Protein AF-A0A3M1BCE6-F1 (afdb_monomer_lite)

pLDDT: mean 91.95, std 9.38, range [45.19, 98.0]

Sequence (71 aa):
MNPTKISFQTHPDRYKHWQLSIDGPIAHLAMNVQEDGGLRPDYRLKLNSYDILVDIELADAVTRLRFEHPE

Structure (mmCIF, N/CA/C/O backbone):
data_AF-A0A3M1BCE6-F1
#
_entry.id   AF-A0A3M1BCE6-F1
#
loop_
_atom_site.group_PDB
_atom_site.id
_atom_site.type_symbol
_atom_site.label_atom_id
_atom_site.label_alt_id
_atom_site.label_comp_id
_atom_site.label_asym_id
_atom_site.label_entity_id
_atom_site.label_seq_id
_atom_site.pdbx_PDB_ins_code
_atom_site.Cartn_x
_atom_site.Cartn_y
_atom_site.Cartn_z
_atom_site.occupancy
_atom_site.B_iso_or_equiv
_atom_site.auth_seq_id
_atom_site.auth_comp_id
_atom_site.auth_asym_id
_atom_site.auth_atom_id
_atom_site.pdbx_PDB_model_num
ATOM 1 N N . MET A 1 1 ? 14.736 13.687 -20.680 1.00 45.19 1 MET A N 1
ATOM 2 C CA . MET A 1 1 ? 13.815 12.750 -19.999 1.00 45.19 1 MET A CA 1
ATOM 3 C C . MET A 1 1 ? 12.593 13.548 -19.584 1.00 45.19 1 MET A C 1
ATOM 5 O O . MET A 1 1 ? 12.771 14.534 -18.882 1.00 45.19 1 MET A O 1
ATOM 9 N N . ASN A 1 2 ? 11.391 13.195 -20.047 1.00 52.09 2 ASN A N 1
ATOM 10 C CA . ASN A 1 2 ? 10.177 13.811 -19.505 1.00 52.09 2 ASN A CA 1
ATOM 11 C C . ASN A 1 2 ? 9.996 13.308 -18.067 1.00 52.09 2 ASN A C 1
ATOM 13 O O . ASN A 1 2 ? 10.091 12.096 -17.864 1.00 52.09 2 ASN A O 1
ATOM 17 N N . PRO A 1 3 ? 9.771 14.182 -17.073 1.00 60.62 3 PRO A N 1
ATOM 18 C CA . PRO A 1 3 ? 9.451 13.724 -15.733 1.00 60.62 3 PRO A CA 1
ATOM 19 C C . PRO A 1 3 ? 8.149 12.926 -15.804 1.00 60.62 3 PRO A C 1
ATOM 21 O O . PRO A 1 3 ? 7.110 13.452 -16.209 1.00 60.62 3 PRO A O 1
ATOM 24 N N . THR A 1 4 ? 8.208 11.643 -15.451 1.00 70.19 4 THR A N 1
ATOM 25 C CA . THR A 1 4 ? 7.009 10.833 -15.243 1.00 70.19 4 THR A CA 1
ATOM 26 C C . THR A 1 4 ? 6.179 11.538 -14.174 1.00 70.19 4 THR A C 1
ATOM 28 O O . THR A 1 4 ? 6.642 11.699 -13.046 1.00 70.19 4 THR A O 1
ATOM 31 N N . LYS A 1 5 ? 4.983 12.024 -14.524 1.00 83.50 5 LYS A N 1
ATOM 32 C CA . LYS A 1 5 ? 4.056 12.579 -13.532 1.00 83.50 5 LYS A CA 1
ATOM 33 C C . LYS A 1 5 ? 3.590 11.433 -12.640 1.00 83.50 5 LYS A C 1
ATOM 35 O O . LYS A 1 5 ? 2.907 10.531 -13.113 1.00 83.50 5 LYS A O 1
ATOM 40 N N . ILE A 1 6 ? 3.986 11.471 -11.373 1.00 86.81 6 ILE A N 1
ATOM 41 C CA . ILE A 1 6 ? 3.564 10.507 -10.356 1.00 86.81 6 ILE A CA 1
ATOM 42 C C . ILE A 1 6 ? 2.297 11.054 -9.698 1.00 86.81 6 ILE A C 1
ATOM 44 O O . ILE A 1 6 ? 2.259 12.218 -9.299 1.00 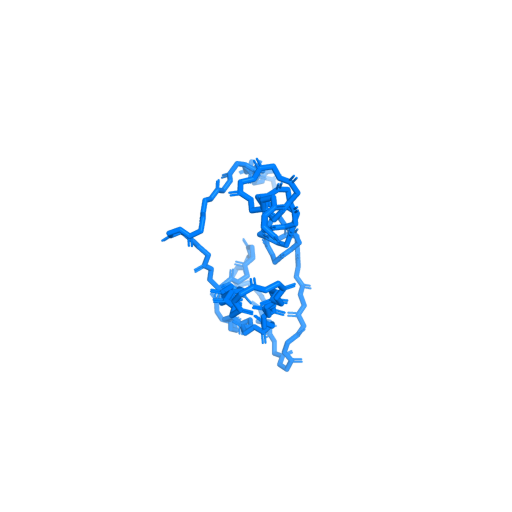86.81 6 ILE A O 1
ATOM 48 N N . SER A 1 7 ? 1.259 10.224 -9.608 1.00 89.81 7 SER A N 1
ATOM 49 C CA . SER A 1 7 ? 0.083 10.518 -8.788 1.00 89.81 7 SER A CA 1
ATOM 50 C C . SER A 1 7 ? 0.302 9.959 -7.388 1.00 89.81 7 SER A C 1
ATOM 52 O O . SER A 1 7 ? 0.663 8.795 -7.250 1.00 89.81 7 SER A O 1
ATOM 54 N N . PHE A 1 8 ? 0.043 10.771 -6.366 1.00 93.44 8 PHE A N 1
ATOM 55 C CA . PHE A 1 8 ? 0.065 10.342 -4.963 1.00 93.44 8 PHE A CA 1
ATOM 56 C C . PHE A 1 8 ? -1.294 9.800 -4.493 1.00 93.44 8 PHE A C 1
ATOM 58 O O . PHE A 1 8 ? -1.406 9.298 -3.382 1.00 93.44 8 PHE A O 1
ATOM 65 N N . GLN A 1 9 ? -2.343 9.910 -5.316 1.00 93.94 9 GLN A N 1
ATOM 66 C CA . GLN A 1 9 ? -3.678 9.424 -4.969 1.00 93.94 9 GLN A CA 1
ATOM 67 C C . GLN A 1 9 ? -3.809 7.930 -5.281 1.00 93.94 9 GLN A C 1
ATOM 69 O O . GLN A 1 9 ? -3.779 7.523 -6.447 1.00 93.94 9 GLN A O 1
ATOM 74 N N . THR A 1 10 ? -4.032 7.117 -4.252 1.00 95.75 10 THR A N 1
ATOM 75 C CA . THR A 1 10 ? -4.280 5.674 -4.371 1.00 95.75 10 THR A CA 1
ATOM 76 C C . THR A 1 10 ? -5.547 5.255 -3.598 1.00 95.75 10 THR A C 1
ATOM 78 O O . THR A 1 10 ? -6.322 6.110 -3.171 1.00 95.75 10 THR A O 1
ATOM 81 N N . HIS A 1 11 ? -5.862 3.962 -3.590 1.00 94.31 11 HIS A N 1
ATOM 82 C CA . HIS A 1 11 ? -6.967 3.347 -2.848 1.00 94.31 11 HIS A CA 1
ATOM 83 C C . HIS A 1 11 ? -6.620 1.866 -2.606 1.00 94.31 11 HIS A C 1
ATOM 85 O O . HIS A 1 11 ? -5.970 1.292 -3.485 1.00 94.31 11 HIS A O 1
ATOM 91 N N . PRO A 1 12 ? -7.086 1.226 -1.515 1.00 93.50 12 PRO A N 1
ATOM 92 C CA . PRO A 1 12 ? -6.836 -0.179 -1.202 1.00 93.50 12 PRO A CA 1
ATOM 93 C C . PRO A 1 12 ? -7.096 -1.143 -2.360 1.00 93.50 12 PRO A C 1
ATOM 95 O O . PRO A 1 12 ? -6.284 -2.026 -2.608 1.00 93.50 12 PRO A O 1
ATOM 98 N N . ASP A 1 13 ? -8.150 -0.914 -3.150 1.00 94.06 13 ASP A N 1
ATOM 99 C CA . ASP A 1 13 ? -8.471 -1.738 -4.333 1.00 94.06 13 ASP A CA 1
ATOM 100 C C . ASP A 1 13 ? -7.395 -1.707 -5.433 1.00 94.06 13 ASP A C 1
ATOM 102 O O . ASP A 1 13 ? -7.432 -2.497 -6.376 1.00 94.06 13 ASP A O 1
ATOM 106 N N . ARG A 1 14 ? -6.463 -0.751 -5.362 1.00 94.56 14 ARG A N 1
ATOM 107 C CA . ARG A 1 14 ? -5.356 -0.578 -6.309 1.00 94.56 14 ARG A CA 1
ATOM 108 C C . ARG A 1 14 ? -4.002 -0.948 -5.717 1.00 94.56 14 ARG A C 1
ATOM 110 O O . ARG A 1 14 ? -3.015 -0.839 -6.444 1.00 94.56 14 ARG A O 1
ATOM 117 N N . TYR A 1 15 ? -3.939 -1.347 -4.446 1.00 95.69 15 TYR A N 1
ATOM 118 C CA . TYR A 1 15 ? -2.673 -1.712 -3.826 1.00 95.69 15 TYR A CA 1
ATOM 119 C C . TYR A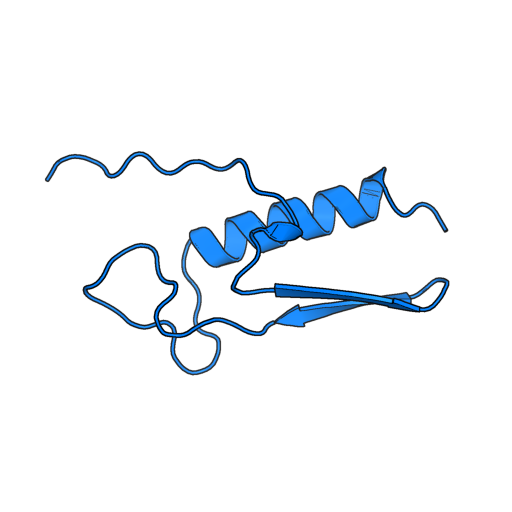 1 15 ? -2.067 -2.919 -4.518 1.00 95.69 15 TYR A C 1
ATOM 121 O O . TYR A 1 15 ? -2.729 -3.925 -4.778 1.00 95.69 15 TYR A O 1
ATOM 129 N N . LYS A 1 16 ? -0.776 -2.810 -4.799 1.00 95.25 16 LYS A N 1
ATOM 130 C CA . LYS A 1 16 ? 0.031 -3.917 -5.294 1.00 95.25 16 LYS A CA 1
ATOM 131 C C . LYS A 1 16 ? 0.924 -4.454 -4.188 1.00 95.25 16 LYS A C 1
ATOM 133 O O . LYS A 1 16 ? 1.122 -5.661 -4.105 1.00 95.25 16 LYS A O 1
ATOM 138 N N . HIS A 1 17 ? 1.469 -3.575 -3.355 1.00 97.38 17 HIS A N 1
ATOM 139 C CA . HIS A 1 17 ? 2.616 -3.867 -2.501 1.00 97.38 17 HIS A CA 1
ATOM 140 C C . HIS A 1 17 ? 2.253 -4.107 -1.037 1.00 97.38 17 HIS A C 1
ATOM 142 O O . HIS A 1 17 ? 3.086 -4.597 -0.272 1.00 97.38 17 HIS A O 1
ATOM 148 N N . TRP A 1 18 ? 1.019 -3.791 -0.651 1.00 97.69 18 TRP A N 1
ATOM 149 C CA . TRP A 1 18 ? 0.539 -3.921 0.717 1.00 97.69 18 TRP A CA 1
ATOM 150 C C . TRP A 1 18 ? -0.766 -4.694 0.791 1.00 97.69 18 TRP A C 1
ATOM 152 O O . TRP A 1 18 ? -1.660 -4.533 -0.038 1.00 97.69 18 TRP A O 1
ATOM 162 N N . GLN A 1 19 ? -0.881 -5.512 1.831 1.00 96.25 19 GLN A N 1
ATOM 163 C CA . GLN A 1 19 ? -2.115 -6.195 2.194 1.00 96.25 19 GLN A CA 1
ATOM 164 C C . GLN A 1 19 ? -2.524 -5.751 3.589 1.00 96.25 19 GLN A C 1
ATOM 166 O O . GLN A 1 19 ? -1.749 -5.877 4.537 1.00 96.25 19 GLN A O 1
ATOM 171 N N . LEU A 1 20 ? -3.740 -5.222 3.698 1.00 94.81 20 LEU A N 1
ATOM 172 C CA . LEU A 1 20 ? -4.321 -4.814 4.965 1.00 94.81 20 LEU A CA 1
ATOM 173 C C . LEU A 1 20 ? -5.361 -5.844 5.405 1.00 94.81 20 LEU A C 1
ATOM 175 O O . LEU A 1 20 ? -6.264 -6.188 4.645 1.00 94.81 20 LEU A O 1
ATOM 179 N N . SER A 1 21 ? -5.238 -6.312 6.641 1.00 95.12 21 SER A N 1
ATOM 180 C CA . SER A 1 21 ? -6.251 -7.122 7.319 1.00 95.12 21 SER A CA 1
ATOM 181 C C . SER A 1 21 ? -6.478 -6.570 8.720 1.00 95.12 21 SER A C 1
ATOM 183 O O . SER A 1 21 ? -5.548 -6.044 9.329 1.00 95.12 21 SER A O 1
ATOM 185 N N . ILE A 1 22 ? -7.712 -6.642 9.209 1.00 94.88 22 ILE A N 1
ATOM 186 C CA . ILE A 1 22 ? -8.105 -6.082 10.504 1.00 94.88 22 ILE A CA 1
ATOM 187 C C . ILE A 1 22 ? -8.845 -7.167 11.274 1.00 94.88 22 ILE A C 1
ATOM 189 O O . ILE A 1 22 ? -9.821 -7.730 10.777 1.00 94.88 22 ILE A O 1
ATOM 193 N N . ASP A 1 23 ? -8.341 -7.472 12.465 1.00 94.19 23 ASP A N 1
ATOM 194 C CA . ASP A 1 23 ? -8.894 -8.436 13.410 1.00 94.19 23 ASP A CA 1
ATOM 195 C C . ASP A 1 23 ? -9.209 -7.706 14.720 1.00 94.19 23 ASP A C 1
ATOM 197 O O . ASP A 1 23 ? -8.342 -7.499 15.577 1.00 94.19 23 ASP A O 1
ATOM 201 N N . GLY A 1 24 ? -10.456 -7.236 14.826 1.00 91.75 24 GLY A N 1
ATOM 202 C CA . GLY A 1 24 ? -10.919 -6.416 15.942 1.00 91.75 24 GLY A CA 1
ATOM 203 C C . GLY A 1 24 ? -10.009 -5.196 16.154 1.00 91.75 24 GLY A C 1
ATOM 204 O O . GLY A 1 24 ? -9.867 -4.404 15.228 1.00 91.75 24 GLY A O 1
ATOM 205 N N . PRO A 1 25 ? -9.363 -5.050 17.328 1.00 94.38 25 PRO A N 1
ATOM 206 C CA . PRO A 1 25 ? -8.519 -3.894 17.643 1.00 94.38 25 PRO A CA 1
ATOM 207 C C . PRO A 1 25 ? -7.116 -3.953 17.008 1.00 94.38 25 PRO A C 1
ATOM 209 O O . PRO A 1 25 ? -6.267 -3.110 17.303 1.00 94.38 25 PRO A O 1
ATOM 212 N N . ILE A 1 26 ? -6.808 -4.983 16.208 1.00 95.56 26 ILE A N 1
ATOM 213 C CA . ILE A 1 26 ? -5.478 -5.185 15.628 1.00 95.56 26 ILE A CA 1
ATOM 214 C C . ILE A 1 26 ? -5.556 -5.108 14.104 1.00 95.56 26 ILE A C 1
ATOM 216 O O . ILE A 1 26 ? -6.118 -5.977 13.440 1.00 95.56 26 ILE A O 1
ATOM 220 N N . ALA A 1 27 ? -4.898 -4.100 13.536 1.00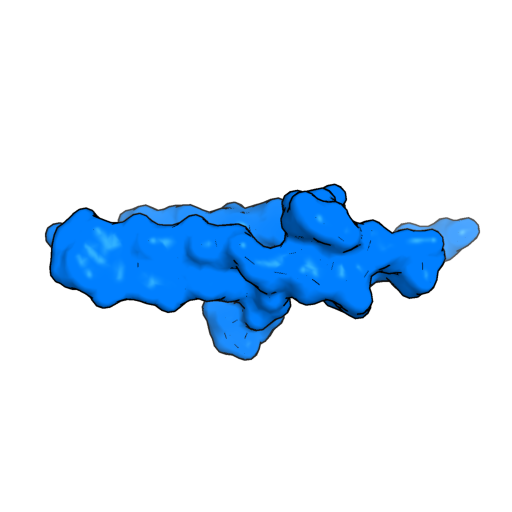 97.12 27 ALA A N 1
ATOM 221 C CA . ALA A 1 27 ? -4.638 -4.021 12.106 1.00 97.12 27 ALA A CA 1
ATOM 222 C C . ALA A 1 27 ? -3.274 -4.641 11.761 1.00 97.12 27 ALA A C 1
ATOM 224 O O . ALA A 1 27 ? -2.234 -4.239 12.286 1.00 97.12 27 ALA A O 1
ATOM 225 N N . HIS A 1 28 ? -3.265 -5.592 10.831 1.00 97.00 28 HIS A N 1
ATOM 226 C CA . HIS A 1 28 ? -2.066 -6.169 10.234 1.00 97.00 28 HIS A CA 1
ATOM 227 C C . HIS A 1 28 ? -1.859 -5.600 8.832 1.00 97.00 28 HIS A C 1
ATOM 229 O O . HIS A 1 28 ? -2.597 -5.922 7.897 1.00 97.00 28 HIS A O 1
ATOM 235 N N . LEU A 1 29 ? -0.815 -4.784 8.689 1.00 97.12 29 LEU A N 1
ATOM 236 C CA . LEU A 1 29 ? -0.351 -4.268 7.408 1.00 97.12 29 LEU A CA 1
ATOM 237 C C . LEU A 1 29 ? 0.876 -5.069 6.953 1.00 97.12 29 LEU A C 1
ATOM 239 O O . LEU A 1 29 ? 1.995 -4.837 7.411 1.00 97.12 29 LEU A O 1
ATOM 243 N N . ALA A 1 30 ? 0.651 -6.046 6.078 1.00 96.94 30 ALA A N 1
ATOM 244 C CA . ALA A 1 30 ? 1.684 -6.946 5.587 1.00 96.94 30 ALA A CA 1
ATOM 245 C C . ALA A 1 30 ? 2.338 -6.391 4.317 1.00 96.94 30 ALA A C 1
ATOM 247 O O . ALA A 1 30 ? 1.664 -6.103 3.324 1.00 96.94 30 ALA A O 1
ATOM 248 N N . MET A 1 31 ? 3.667 -6.278 4.347 1.00 96.75 31 MET A N 1
ATOM 249 C CA . MET A 1 31 ? 4.465 -5.930 3.176 1.00 96.75 31 MET A CA 1
ATOM 250 C C . MET A 1 31 ? 4.528 -7.134 2.230 1.00 96.75 31 MET A C 1
ATOM 252 O O . MET A 1 31 ? 5.022 -8.198 2.604 1.00 96.75 31 MET A O 1
ATOM 256 N N . ASN A 1 32 ? 4.031 -6.961 1.008 1.00 96.00 32 ASN A N 1
ATOM 257 C CA . ASN A 1 32 ? 4.017 -7.981 -0.035 1.00 96.00 32 ASN A CA 1
ATOM 258 C C . ASN A 1 32 ? 4.305 -7.335 -1.397 1.00 96.00 32 ASN A C 1
ATOM 260 O O . ASN A 1 32 ? 3.426 -7.199 -2.254 1.00 96.00 32 ASN A O 1
ATOM 264 N N . VAL A 1 33 ? 5.539 -6.861 -1.567 1.00 96.31 33 VAL A N 1
ATOM 265 C CA . VAL A 1 33 ? 5.916 -6.046 -2.719 1.00 96.31 33 VAL A CA 1
ATOM 266 C C . VAL A 1 33 ? 5.898 -6.882 -4.000 1.00 96.31 33 VAL A C 1
ATOM 268 O O . VAL A 1 33 ? 6.610 -7.876 -4.118 1.00 96.31 33 VAL A O 1
ATOM 271 N N . GLN A 1 34 ? 5.129 -6.445 -5.002 1.00 95.50 34 GLN A N 1
ATOM 272 C CA . GLN A 1 34 ? 5.211 -7.024 -6.347 1.00 95.50 34 GLN A CA 1
ATOM 273 C C . GLN A 1 34 ? 6.521 -6.620 -7.025 1.00 95.50 34 GLN A C 1
ATOM 275 O O . GLN A 1 34 ? 6.728 -5.437 -7.306 1.00 95.50 34 GLN A O 1
ATOM 280 N N . GLU A 1 35 ? 7.371 -7.602 -7.340 1.00 93.44 35 GLU A N 1
ATOM 281 C CA . GLU A 1 35 ? 8.701 -7.359 -7.919 1.00 93.44 35 GLU A CA 1
ATOM 282 C C . GLU A 1 35 ? 8.652 -6.564 -9.235 1.00 93.44 35 GLU A C 1
ATOM 284 O O . GLU A 1 35 ? 9.517 -5.720 -9.473 1.00 93.44 35 GLU A O 1
ATOM 289 N N . ASP A 1 36 ? 7.631 -6.804 -10.065 1.00 92.00 36 ASP A N 1
ATOM 290 C CA . ASP A 1 36 ? 7.423 -6.147 -11.365 1.00 92.00 36 ASP A CA 1
ATOM 291 C C . ASP A 1 36 ? 6.505 -4.905 -11.271 1.00 92.00 36 ASP A C 1
ATOM 293 O O . ASP A 1 36 ? 6.075 -4.352 -12.283 1.00 92.00 36 ASP A O 1
ATOM 297 N N . GLY A 1 37 ? 6.169 -4.467 -10.052 1.00 90.38 37 GLY A N 1
ATOM 298 C CA . GLY A 1 37 ? 5.262 -3.344 -9.792 1.00 90.38 37 GLY A CA 1
ATOM 299 C C . GLY A 1 37 ? 5.938 -1.980 -9.628 1.00 90.38 37 GLY A C 1
ATOM 300 O O . GLY A 1 37 ? 5.244 -1.020 -9.306 1.00 90.38 37 GLY A O 1
ATOM 301 N N . GLY A 1 38 ? 7.255 -1.892 -9.829 1.00 88.88 38 GLY A N 1
ATOM 302 C CA . GLY A 1 38 ? 8.021 -0.661 -9.628 1.00 88.88 38 GLY A CA 1
ATOM 303 C C . GLY A 1 38 ? 7.657 0.478 -10.588 1.00 88.88 38 GLY A C 1
ATOM 304 O O . GLY A 1 38 ? 7.032 0.290 -11.634 1.00 88.88 38 GLY A O 1
ATOM 305 N N . LEU A 1 39 ? 8.091 1.691 -10.245 1.00 89.06 39 LEU A N 1
ATOM 306 C CA . LEU A 1 39 ? 7.800 2.924 -10.981 1.00 89.06 39 LEU A CA 1
ATOM 307 C C . LEU A 1 39 ? 8.351 2.913 -12.407 1.00 89.06 39 LEU A C 1
ATOM 309 O O . LEU A 1 39 ? 7.816 3.587 -13.293 1.00 89.06 39 LEU A O 1
ATOM 313 N N . ARG A 1 40 ? 9.465 2.216 -12.623 1.00 86.81 40 ARG A N 1
ATOM 314 C CA . ARG A 1 40 ? 10.150 2.174 -13.909 1.00 86.81 40 ARG A CA 1
ATOM 315 C C . ARG A 1 40 ? 10.459 0.733 -14.304 1.00 86.81 40 ARG A C 1
ATOM 317 O O . ARG A 1 40 ? 10.721 -0.090 -13.434 1.00 86.81 40 ARG A O 1
ATOM 324 N N . PRO A 1 41 ? 10.481 0.435 -15.613 1.00 84.94 41 PRO A N 1
ATOM 325 C CA . PRO A 1 41 ? 10.716 -0.920 -16.102 1.00 84.94 41 PRO A CA 1
ATOM 326 C C . PRO A 1 41 ? 12.187 -1.360 -16.021 1.00 84.94 41 PRO A C 1
ATOM 328 O O . PRO A 1 41 ? 12.492 -2.508 -16.330 1.00 84.94 41 PRO A O 1
ATOM 331 N N . 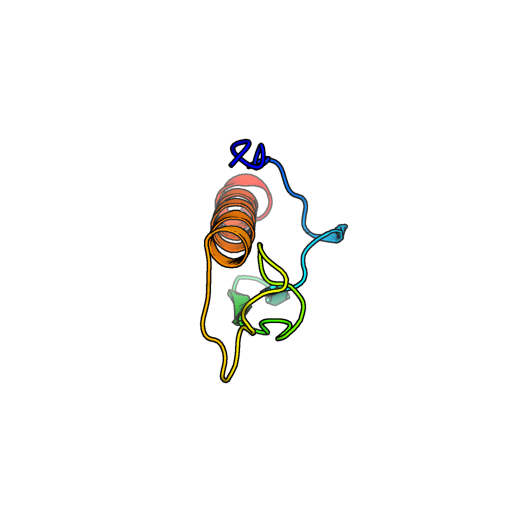ASP A 1 42 ? 13.113 -0.461 -15.674 1.00 89.25 42 ASP A N 1
ATOM 332 C CA . ASP A 1 42 ? 14.559 -0.711 -15.656 1.00 89.25 42 ASP A CA 1
ATOM 333 C C . ASP A 1 42 ? 15.066 -1.335 -14.346 1.00 89.25 42 ASP A C 1
ATOM 335 O O . ASP A 1 42 ? 16.241 -1.692 -14.259 1.00 89.25 42 ASP A O 1
ATOM 339 N N . TYR A 1 43 ? 14.200 -1.528 -13.347 1.00 89.81 43 TYR A N 1
ATOM 340 C CA . TYR A 1 43 ? 14.538 -2.239 -12.116 1.00 89.81 43 TYR A CA 1
ATOM 341 C C . TYR A 1 43 ? 13.376 -3.088 -11.592 1.00 89.81 43 TYR A C 1
ATOM 343 O O . TYR A 1 43 ? 12.226 -2.923 -11.988 1.00 89.81 43 TYR A O 1
ATOM 351 N N . ARG A 1 44 ? 13.703 -4.018 -10.687 1.00 91.69 44 ARG A N 1
ATOM 352 C CA . ARG A 1 44 ? 12.738 -4.876 -9.987 1.00 91.69 44 ARG A CA 1
ATOM 353 C C . ARG A 1 44 ? 12.847 -4.706 -8.482 1.00 91.69 44 ARG A C 1
ATOM 355 O O . ARG A 1 44 ? 13.951 -4.560 -7.953 1.00 91.69 44 ARG A O 1
ATOM 362 N N . LEU A 1 45 ? 11.712 -4.812 -7.806 1.00 93.62 45 LEU A N 1
ATOM 363 C CA . LEU A 1 45 ? 11.588 -4.685 -6.358 1.00 93.62 45 LEU A CA 1
ATOM 364 C C . LEU A 1 45 ? 11.783 -6.038 -5.648 1.00 93.62 45 LEU A C 1
ATOM 366 O O . LEU A 1 45 ? 10.845 -6.629 -5.122 1.00 93.62 45 LEU A O 1
ATOM 370 N N . LYS A 1 46 ? 13.003 -6.581 -5.701 1.00 91.50 46 LYS A N 1
ATOM 371 C CA . LYS A 1 46 ? 13.319 -7.906 -5.140 1.00 91.50 46 LYS A CA 1
ATOM 372 C C . LYS A 1 46 ? 13.416 -7.896 -3.618 1.00 91.50 46 LYS A C 1
ATOM 374 O O . LYS A 1 46 ? 13.953 -6.953 -3.043 1.00 91.50 46 LYS A O 1
ATOM 379 N N . LEU A 1 47 ? 13.019 -9.007 -2.992 1.00 92.50 47 LEU A N 1
ATOM 380 C CA . LEU A 1 47 ? 13.152 -9.236 -1.543 1.00 92.50 47 LEU A CA 1
ATOM 381 C C . LEU A 1 47 ? 12.525 -8.113 -0.701 1.00 92.50 47 LEU A C 1
ATOM 383 O O . LEU A 1 47 ? 13.118 -7.668 0.279 1.00 92.50 47 LEU A O 1
ATOM 387 N N . ASN A 1 48 ? 11.336 -7.650 -1.102 1.00 92.06 48 ASN A N 1
ATOM 388 C CA . ASN A 1 48 ? 10.651 -6.522 -0.467 1.00 92.06 48 ASN A CA 1
ATOM 389 C C . ASN A 1 48 ? 11.485 -5.225 -0.438 1.00 92.06 48 ASN A C 1
ATOM 391 O O . ASN A 1 48 ? 11.333 -4.395 0.459 1.00 92.06 48 ASN A O 1
ATOM 395 N N . SER A 1 49 ? 12.364 -5.019 -1.424 1.00 93.25 49 SER A N 1
ATOM 396 C CA . SER A 1 49 ? 12.881 -3.678 -1.693 1.00 93.25 49 SER A CA 1
ATOM 397 C C . SER A 1 49 ? 11.752 -2.769 -2.182 1.00 93.25 49 SER A C 1
ATOM 399 O O . SER A 1 49 ? 10.712 -3.244 -2.631 1.00 93.25 49 SER A O 1
ATOM 401 N N . TYR A 1 50 ? 11.927 -1.457 -2.063 1.00 93.44 50 TYR A N 1
ATOM 402 C CA . TYR A 1 50 ? 10.844 -0.508 -2.297 1.00 93.44 50 TYR A CA 1
ATOM 403 C C . TYR A 1 50 ? 11.295 0.691 -3.126 1.00 93.44 50 TYR A C 1
ATOM 405 O O . TYR A 1 50 ? 12.479 1.030 -3.194 1.00 93.44 50 TYR A O 1
ATOM 413 N N . ASP A 1 51 ? 10.314 1.331 -3.747 1.00 93.69 51 ASP A N 1
ATOM 414 C CA . ASP A 1 51 ? 10.429 2.639 -4.370 1.00 93.69 51 ASP A CA 1
ATOM 415 C C . ASP A 1 51 ? 9.307 3.557 -3.855 1.00 93.69 51 ASP A C 1
ATOM 417 O O . ASP A 1 51 ? 8.599 3.242 -2.896 1.00 93.69 51 ASP A O 1
ATOM 421 N N . ILE A 1 52 ? 9.129 4.704 -4.507 1.00 94.19 52 ILE A N 1
ATOM 422 C CA . ILE A 1 52 ? 8.116 5.684 -4.117 1.00 94.19 52 ILE A CA 1
ATOM 423 C C . ILE A 1 52 ? 6.669 5.175 -4.239 1.00 94.19 52 ILE A C 1
ATOM 425 O O . ILE A 1 52 ? 5.809 5.660 -3.512 1.00 94.19 52 ILE A O 1
ATOM 429 N N . LEU A 1 53 ? 6.364 4.225 -5.131 1.00 93.75 53 LEU A N 1
ATOM 430 C CA . LEU A 1 53 ? 4.999 3.704 -5.279 1.00 93.75 53 LEU A CA 1
ATOM 431 C C . LEU A 1 53 ? 4.599 2.846 -4.078 1.00 93.75 53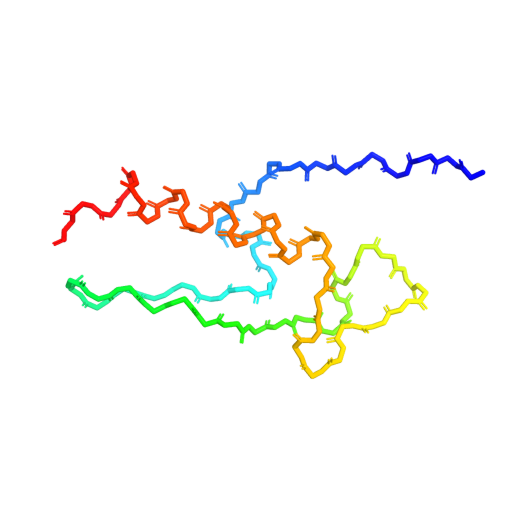 LEU A C 1
ATOM 433 O O . LEU A 1 53 ? 3.467 2.947 -3.609 1.00 93.75 53 LEU A O 1
ATOM 437 N N . VAL A 1 54 ? 5.543 2.071 -3.541 1.00 96.69 54 VAL A N 1
ATOM 438 C CA . VAL A 1 54 ? 5.339 1.290 -2.311 1.00 96.69 54 VAL A CA 1
ATOM 439 C C . VAL A 1 54 ? 5.036 2.210 -1.124 1.00 96.69 54 VAL A C 1
ATOM 441 O O . VAL A 1 54 ? 4.147 1.916 -0.325 1.00 96.69 54 VAL A O 1
ATOM 444 N N . ASP A 1 55 ? 5.737 3.342 -1.030 1.00 97.06 55 ASP A N 1
ATOM 445 C CA . ASP A 1 55 ? 5.555 4.319 0.050 1.00 97.06 55 ASP A CA 1
ATOM 446 C C . ASP A 1 55 ? 4.242 5.110 -0.081 1.00 97.06 55 ASP A C 1
ATOM 448 O O . ASP A 1 55 ? 3.604 5.426 0.924 1.00 97.06 55 ASP A O 1
ATOM 452 N N . ILE A 1 56 ? 3.790 5.393 -1.309 1.00 97.06 56 ILE A N 1
ATOM 453 C CA . ILE A 1 56 ? 2.478 6.012 -1.563 1.00 97.06 56 ILE A CA 1
ATOM 454 C C . ILE A 1 56 ? 1.346 5.123 -1.029 1.00 97.06 56 ILE A C 1
ATOM 456 O O . ILE A 1 56 ? 0.429 5.621 -0.376 1.00 97.06 56 ILE A O 1
ATOM 460 N N . GLU A 1 57 ? 1.413 3.813 -1.273 1.00 97.69 57 GLU A N 1
ATOM 461 C CA . GLU A 1 57 ? 0.434 2.857 -0.744 1.00 97.69 57 GLU A CA 1
ATOM 462 C C . GLU A 1 57 ? 0.488 2.753 0.785 1.00 97.69 57 GLU A C 1
ATOM 464 O O . GLU A 1 57 ? -0.557 2.752 1.435 1.00 97.69 57 GLU A O 1
ATOM 469 N N . LEU A 1 58 ? 1.689 2.738 1.373 1.00 98.00 58 LEU A N 1
ATOM 470 C CA . LEU A 1 58 ? 1.861 2.735 2.827 1.00 98.00 58 LEU A CA 1
ATOM 471 C C . LEU A 1 58 ? 1.232 3.979 3.469 1.00 98.00 58 LEU A C 1
ATOM 473 O O . LEU A 1 58 ? 0.517 3.875 4.469 1.00 98.00 58 LEU A O 1
ATOM 477 N N . ALA A 1 59 ? 1.475 5.156 2.892 1.00 97.94 59 ALA A N 1
ATOM 478 C CA . ALA A 1 59 ? 0.929 6.410 3.392 1.00 97.94 59 ALA A CA 1
ATOM 479 C C . ALA A 1 59 ? -0.610 6.435 3.335 1.00 97.94 59 ALA A C 1
ATOM 481 O O . ALA A 1 59 ? -1.248 6.868 4.302 1.00 97.94 59 ALA A O 1
ATOM 482 N N . ASP A 1 60 ? -1.215 5.942 2.248 1.00 97.94 60 ASP A N 1
ATOM 483 C CA . ASP A 1 60 ? -2.675 5.810 2.135 1.00 97.94 60 ASP A CA 1
ATOM 484 C C . ASP A 1 60 ? -3.217 4.799 3.157 1.00 97.94 60 ASP A C 1
ATOM 486 O O . ASP A 1 60 ? -4.153 5.117 3.888 1.00 97.94 60 ASP A O 1
ATOM 490 N N . ALA A 1 61 ? -2.575 3.635 3.317 1.00 97.62 61 ALA A N 1
ATOM 491 C CA . ALA A 1 61 ? -3.005 2.603 4.263 1.00 97.62 61 ALA A CA 1
ATOM 492 C C . ALA A 1 61 ? -2.997 3.107 5.713 1.00 97.62 61 ALA A C 1
ATOM 494 O O . ALA A 1 61 ? -3.973 2.929 6.440 1.00 97.62 61 ALA A O 1
ATOM 495 N N . VAL A 1 62 ? -1.932 3.802 6.124 1.00 97.19 62 VAL A N 1
ATOM 496 C CA . VAL A 1 62 ? -1.838 4.406 7.464 1.00 97.19 62 VAL A CA 1
ATOM 497 C C . VAL A 1 62 ? -2.874 5.513 7.651 1.00 97.19 62 VAL A C 1
ATOM 499 O O . VAL A 1 62 ? -3.434 5.658 8.737 1.00 97.19 62 VAL A O 1
ATOM 502 N N . THR A 1 63 ? -3.144 6.303 6.610 1.00 97.56 63 THR A N 1
ATOM 503 C CA . THR A 1 63 ? -4.168 7.353 6.667 1.00 97.56 63 THR A CA 1
ATOM 504 C C . THR A 1 63 ? -5.550 6.741 6.879 1.00 97.56 63 THR A C 1
ATOM 506 O O . THR A 1 63 ? -6.277 7.180 7.766 1.00 97.56 63 THR A O 1
ATOM 509 N N . ARG A 1 64 ? -5.885 5.673 6.155 1.00 95.81 64 ARG A N 1
ATOM 510 C CA . ARG A 1 64 ? -7.157 4.956 6.321 1.00 95.81 64 ARG A CA 1
ATOM 511 C C . ARG A 1 64 ? -7.294 4.332 7.689 1.00 95.81 64 ARG A C 1
ATOM 513 O O . ARG A 1 64 ? -8.307 4.541 8.335 1.00 95.81 64 ARG A O 1
ATOM 520 N N . LEU A 1 65 ? -6.256 3.669 8.186 1.00 96.12 65 LEU A N 1
ATOM 521 C CA . LEU A 1 65 ? -6.279 3.134 9.547 1.00 96.12 65 LEU A CA 1
ATOM 522 C C . LEU A 1 65 ? -6.582 4.208 10.596 1.00 96.12 65 LEU A C 1
ATOM 524 O O . LEU A 1 65 ? -7.316 3.952 11.536 1.00 96.12 65 LEU A O 1
ATOM 528 N N . ARG A 1 66 ? -6.077 5.433 10.423 1.00 96.19 66 ARG A N 1
ATOM 529 C CA . ARG A 1 66 ? -6.335 6.530 11.369 1.00 96.19 66 ARG A CA 1
ATOM 530 C C . ARG A 1 66 ? -7.753 7.094 11.309 1.00 96.19 66 ARG A C 1
ATOM 532 O O . ARG A 1 66 ? -8.222 7.603 12.322 1.00 96.19 66 ARG A O 1
ATOM 539 N N . PHE A 1 67 ? -8.379 7.104 10.134 1.00 97.00 67 PHE A N 1
ATOM 540 C CA . PHE A 1 67 ? -9.625 7.849 9.909 1.00 97.00 67 PHE A CA 1
ATOM 541 C C . PHE A 1 67 ? -10.841 6.973 9.596 1.00 97.00 67 PHE A C 1
ATOM 543 O O . PHE A 1 67 ? -11.966 7.418 9.802 1.00 97.00 67 PHE A O 1
ATOM 550 N N . GLU A 1 68 ? -10.630 5.756 9.105 1.00 95.81 68 GLU A N 1
ATOM 551 C CA . GLU A 1 68 ? -11.673 4.820 8.666 1.00 95.81 68 GLU A CA 1
ATOM 552 C C . GLU A 1 68 ? -11.830 3.627 9.627 1.00 95.81 68 GLU A C 1
ATOM 554 O O . GLU A 1 68 ? -12.857 2.958 9.561 1.00 95.81 68 GLU A O 1
ATOM 559 N N . HIS A 1 69 ? -10.874 3.408 10.542 1.00 93.69 69 HIS A N 1
ATOM 560 C CA . HIS A 1 69 ? -10.864 2.299 11.511 1.00 93.69 69 HIS A CA 1
ATOM 561 C C . HIS A 1 69 ? -10.674 2.787 12.964 1.00 93.69 69 HIS A C 1
ATOM 563 O O . HIS A 1 69 ? -9.571 2.696 13.503 1.00 93.69 69 HIS A O 1
ATOM 569 N N . PRO A 1 70 ? -11.702 3.400 13.585 1.00 92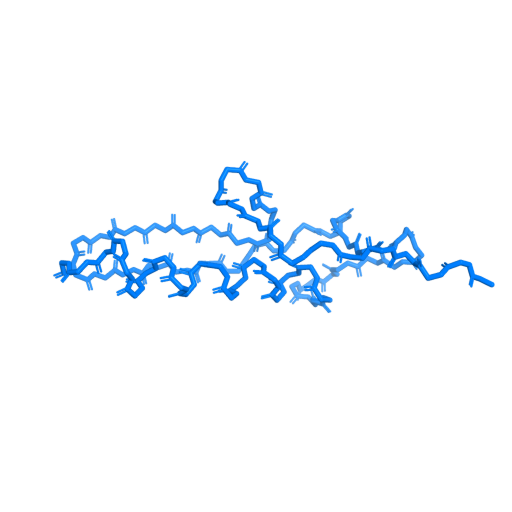.19 70 PRO A N 1
ATOM 570 C CA . PRO A 1 70 ? -11.631 3.908 14.960 1.00 92.19 70 PRO A CA 1
ATOM 571 C C . PRO A 1 70 ? -11.784 2.844 16.064 1.00 92.19 70 PRO A C 1
ATOM 573 O O . PRO A 1 70 ? -11.606 3.188 17.235 1.00 92.19 70 PRO A O 1
ATOM 576 N N . GLU A 1 71 ? -12.205 1.626 15.713 1.00 89.12 71 GLU A N 1
ATOM 577 C CA . GLU A 1 71 ? -12.364 0.471 16.613 1.00 89.12 71 GLU A CA 1
ATOM 578 C C . GLU A 1 71 ? -11.080 0.048 17.347 1.00 89.12 71 GLU A C 1
ATOM 580 O O . GLU A 1 71 ? -11.220 -0.388 18.516 1.00 89.12 71 GLU A O 1
#

Foldseek 3Di:
DPPDDDDLDDDPVPDDQWDWDDDPPDIDIDGRHFQCPDPDNPGGCPPSRDDVVNVSVVVVVVVCCVPVPPD

Radius of gyration: 13.56 Å; chains: 1; bounding box: 27×23×38 Å

Secondary structure (DSSP, 8-state):
-----------GGG-SSEEEEEETTEEEEEE---TT-SSSTT---GGG---HHHHHHHHHHHHHHHHH---